Protein AF-A0A6L7ACV5-F1 (afdb_monomer)

Structure (mmCIF, N/CA/C/O backbone):
data_AF-A0A6L7ACV5-F1
#
_entry.id   AF-A0A6L7ACV5-F1
#
loop_
_atom_site.group_PDB
_atom_site.id
_atom_site.type_symbol
_atom_site.label_atom_id
_atom_site.label_alt_id
_atom_site.label_comp_id
_atom_site.label_asym_id
_atom_site.label_entity_id
_atom_site.label_seq_id
_atom_site.pdbx_PDB_ins_code
_atom_site.Cartn_x
_atom_site.Cartn_y
_atom_site.Cartn_z
_atom_site.occupancy
_atom_site.B_iso_or_equiv
_atom_site.auth_seq_id
_atom_site.auth_comp_id
_atom_site.auth_asym_id
_atom_site.auth_atom_id
_atom_site.pdbx_PDB_model_num
ATOM 1 N N . MET A 1 1 ? -15.910 -0.019 11.437 1.00 68.94 1 MET A N 1
ATOM 2 C CA . MET A 1 1 ? -14.484 -0.277 11.162 1.00 68.94 1 MET A CA 1
ATOM 3 C C . MET A 1 1 ? -14.418 -0.676 9.702 1.00 68.94 1 MET A C 1
ATOM 5 O O . MET A 1 1 ? -15.121 -1.611 9.346 1.00 68.94 1 MET A O 1
ATOM 9 N N . ALA A 1 2 ? -13.754 0.114 8.860 1.00 88.88 2 ALA A N 1
ATOM 10 C CA . ALA A 1 2 ? -13.704 -0.134 7.420 1.00 88.88 2 ALA A CA 1
ATOM 11 C C . ALA A 1 2 ? -12.480 -0.993 7.070 1.00 88.88 2 ALA A C 1
ATOM 13 O O . ALA A 1 2 ? -11.473 -0.951 7.784 1.00 88.88 2 ALA A O 1
ATOM 14 N N . TYR A 1 3 ? -12.595 -1.765 5.994 1.00 91.44 3 TYR A N 1
ATOM 15 C CA . TYR A 1 3 ? -11.505 -2.528 5.399 1.00 91.44 3 TYR A CA 1
ATOM 16 C C . TYR A 1 3 ? -11.257 -1.980 3.992 1.00 91.44 3 TYR A C 1
ATOM 18 O O . TYR A 1 3 ? -12.205 -1.832 3.222 1.00 91.44 3 TYR A O 1
ATOM 26 N N . LEU A 1 4 ? -10.016 -1.594 3.702 1.00 92.94 4 LEU A N 1
ATOM 27 C CA . LEU A 1 4 ? -9.608 -0.975 2.447 1.00 92.94 4 LEU A CA 1
ATOM 28 C C . LEU A 1 4 ? -8.719 -1.940 1.664 1.00 92.94 4 LEU A C 1
ATOM 30 O O . LEU A 1 4 ? -7.694 -2.389 2.163 1.00 92.94 4 LEU A O 1
ATOM 34 N N . VAL A 1 5 ? -9.055 -2.177 0.404 1.00 95.12 5 VAL A N 1
ATOM 35 C CA . VAL A 1 5 ? -8.137 -2.804 -0.550 1.00 95.12 5 VAL A CA 1
ATOM 36 C C . VAL A 1 5 ? -7.591 -1.755 -1.505 1.00 95.12 5 VAL A C 1
ATOM 38 O O . VAL A 1 5 ? -8.316 -0.858 -1.941 1.00 95.12 5 VAL A O 1
ATOM 41 N N . ALA A 1 6 ? -6.299 -1.835 -1.813 1.00 95.31 6 ALA A N 1
ATOM 42 C CA . ALA A 1 6 ? -5.646 -0.906 -2.724 1.00 95.31 6 ALA A CA 1
ATOM 43 C C . ALA A 1 6 ? -4.638 -1.617 -3.627 1.00 95.31 6 ALA A C 1
ATOM 45 O O . ALA A 1 6 ? -4.003 -2.589 -3.233 1.00 95.31 6 ALA A O 1
ATOM 46 N N . VAL A 1 7 ? -4.451 -1.075 -4.829 1.00 95.25 7 VAL A N 1
ATOM 47 C CA . VAL A 1 7 ? -3.366 -1.465 -5.734 1.00 95.25 7 VAL A CA 1
ATOM 48 C C . VAL A 1 7 ? -2.525 -0.229 -6.009 1.00 95.25 7 VAL A C 1
ATOM 50 O O . VAL A 1 7 ? -3.054 0.795 -6.449 1.00 95.25 7 VAL A O 1
ATOM 53 N N . THR A 1 8 ? -1.220 -0.300 -5.763 1.00 95.06 8 THR A N 1
ATOM 54 C CA . THR A 1 8 ? -0.288 0.758 -6.160 1.00 95.06 8 THR A CA 1
ATOM 55 C C . THR A 1 8 ? 0.524 0.297 -7.358 1.00 95.06 8 THR A C 1
ATOM 57 O O . THR A 1 8 ? 1.074 -0.800 -7.375 1.00 95.06 8 THR A O 1
ATOM 60 N N . ALA A 1 9 ? 0.595 1.137 -8.392 1.00 94.81 9 ALA A N 1
ATOM 61 C CA . 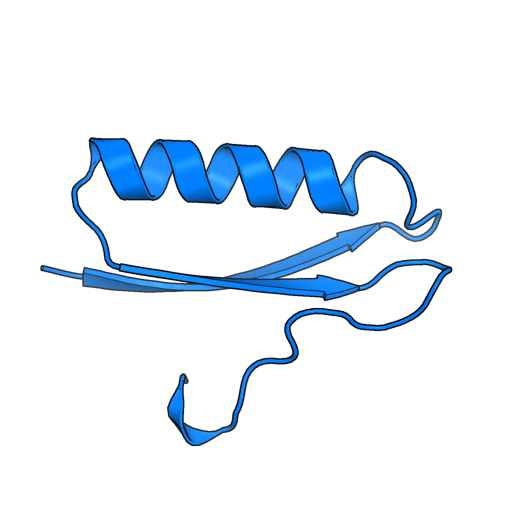ALA A 1 9 ? 1.304 0.811 -9.621 1.00 94.81 9 ALA A CA 1
ATOM 62 C C . ALA A 1 9 ? 1.997 2.043 -10.203 1.00 94.81 9 ALA A C 1
ATOM 64 O O . ALA A 1 9 ? 1.400 3.108 -10.356 1.00 94.81 9 ALA A O 1
ATOM 65 N N . CYS A 1 10 ? 3.270 1.895 -10.555 1.00 93.25 10 CYS A N 1
ATOM 66 C CA . CYS A 1 10 ? 4.039 2.904 -11.271 1.00 93.25 10 CYS A CA 1
ATOM 67 C C . CYS A 1 10 ? 4.788 2.212 -12.405 1.00 93.25 10 CYS A C 1
ATOM 69 O O . CYS A 1 10 ? 5.392 1.170 -12.184 1.00 93.25 10 CYS A O 1
ATOM 71 N N . VAL A 1 11 ? 4.802 2.804 -13.601 1.00 85.75 11 VAL A N 1
ATOM 72 C CA . VAL A 1 11 ? 5.438 2.214 -14.795 1.00 85.75 11 VAL A CA 1
ATOM 73 C C . VAL A 1 11 ? 6.925 1.896 -14.604 1.00 85.75 11 VAL A C 1
ATOM 75 O O . VAL A 1 11 ? 7.414 0.909 -15.137 1.00 85.75 11 VAL A O 1
ATOM 78 N N . SER A 1 12 ? 7.643 2.699 -13.812 1.00 85.06 12 SER A N 1
ATOM 79 C CA . SER A 1 12 ? 9.031 2.414 -13.419 1.00 85.06 12 SER A CA 1
ATOM 80 C C . SER A 1 12 ? 9.115 1.392 -12.286 1.00 85.06 12 SER A C 1
ATOM 82 O O . SER A 1 12 ? 10.113 0.696 -12.159 1.00 85.06 12 SER A O 1
ATOM 84 N N . GLY A 1 13 ? 8.079 1.338 -11.445 1.00 76.56 13 GLY A N 1
ATOM 85 C CA . GLY A 1 13 ? 7.826 0.248 -10.512 1.00 76.56 13 GLY A CA 1
ATOM 86 C C . GLY A 1 13 ? 8.881 -0.002 -9.441 1.00 76.56 13 GLY A C 1
ATOM 87 O O . GLY A 1 13 ? 9.050 -1.145 -9.040 1.00 76.56 13 GLY A O 1
ATOM 88 N N . VAL A 1 14 ? 9.598 1.044 -9.018 1.00 78.50 14 VAL A N 1
ATOM 89 C CA . VAL A 1 14 ? 10.707 0.940 -8.051 1.00 78.50 14 VAL A CA 1
ATOM 90 C C . VAL A 1 14 ? 10.582 1.863 -6.841 1.00 78.50 14 VAL A C 1
ATOM 92 O O . VAL A 1 14 ? 10.942 1.457 -5.750 1.00 78.50 14 VAL A O 1
ATOM 95 N N . ALA A 1 15 ? 10.080 3.093 -6.993 1.00 89.44 15 ALA A N 1
ATOM 96 C CA . ALA A 1 15 ? 10.008 4.056 -5.884 1.00 89.44 15 ALA A CA 1
ATOM 97 C C . ALA A 1 15 ? 8.560 4.416 -5.536 1.00 89.44 15 ALA A C 1
ATOM 99 O O . ALA A 1 15 ? 8.089 4.138 -4.436 1.00 89.44 15 ALA A O 1
ATOM 100 N N . HIS A 1 16 ? 7.818 4.981 -6.493 1.00 93.88 16 HIS A N 1
ATOM 101 C CA . HIS A 1 16 ? 6.465 5.477 -6.228 1.00 93.88 16 HIS A CA 1
ATOM 102 C C . HIS A 1 16 ? 5.464 4.378 -5.847 1.00 93.88 16 HIS A C 1
ATOM 104 O O . HI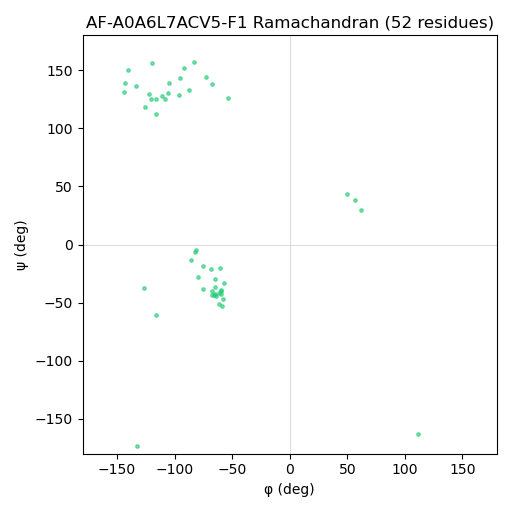S A 1 16 ? 4.554 4.658 -5.074 1.00 93.88 16 HIS A O 1
ATOM 110 N N . THR A 1 17 ? 5.645 3.142 -6.331 1.00 93.19 17 THR A N 1
ATOM 111 C CA . THR A 1 17 ? 4.801 1.994 -5.957 1.00 93.19 17 THR A CA 1
ATOM 112 C C . THR A 1 17 ? 4.845 1.746 -4.445 1.00 93.19 17 THR A C 1
ATOM 114 O O . THR A 1 17 ? 3.802 1.753 -3.788 1.00 93.19 17 THR A O 1
ATOM 117 N N . TYR A 1 18 ? 6.046 1.613 -3.875 1.00 92.44 18 TYR A N 1
ATOM 118 C CA . TYR A 1 18 ? 6.220 1.347 -2.445 1.00 92.44 18 TYR A CA 1
ATOM 119 C C . TYR A 1 18 ? 5.957 2.589 -1.588 1.00 92.44 18 TYR A C 1
ATOM 121 O O . TYR A 1 18 ? 5.308 2.483 -0.554 1.00 92.44 18 TYR A O 1
ATOM 129 N N . MET A 1 19 ? 6.365 3.783 -2.043 1.00 94.69 19 MET A N 1
ATOM 130 C CA . MET A 1 19 ? 6.067 5.035 -1.330 1.00 94.69 19 MET A CA 1
ATOM 131 C C . MET A 1 19 ? 4.558 5.272 -1.185 1.00 94.69 19 MET A C 1
ATOM 133 O O . MET A 1 19 ? 4.100 5.746 -0.145 1.00 94.69 19 MET A O 1
ATOM 137 N N . ALA A 1 20 ? 3.778 4.965 -2.226 1.00 95.44 20 ALA A N 1
ATOM 138 C CA . ALA A 1 20 ? 2.326 5.072 -2.170 1.00 95.44 20 ALA A CA 1
ATOM 139 C C . ALA A 1 20 ? 1.725 4.042 -1.201 1.00 95.44 20 ALA A C 1
ATOM 141 O O . ALA A 1 20 ? 0.871 4.415 -0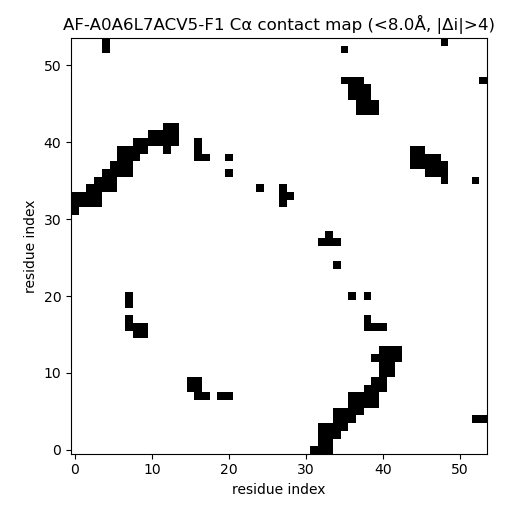.397 1.00 95.44 20 ALA A O 1
ATOM 142 N N . ALA A 1 21 ? 2.199 2.791 -1.242 1.00 94.62 21 ALA A N 1
ATOM 143 C CA . ALA A 1 21 ? 1.727 1.717 -0.368 1.00 94.62 21 ALA A CA 1
ATOM 144 C C . ALA A 1 21 ? 1.989 2.041 1.111 1.00 94.62 21 ALA A C 1
ATOM 146 O O . ALA A 1 21 ? 1.057 2.086 1.909 1.00 94.62 21 ALA A O 1
ATOM 147 N N . GLU A 1 22 ? 3.225 2.411 1.457 1.00 95.06 22 GLU A N 1
ATOM 148 C CA . GLU A 1 22 ? 3.609 2.768 2.828 1.00 95.06 22 GLU A CA 1
ATOM 149 C C . GLU A 1 22 ? 2.789 3.955 3.364 1.00 95.06 22 GLU A C 1
ATOM 151 O O . GLU A 1 22 ? 2.383 3.992 4.530 1.00 95.06 22 GLU A O 1
ATOM 156 N N . ARG A 1 23 ? 2.514 4.954 2.514 1.00 96.81 23 ARG A N 1
ATOM 157 C CA . ARG A 1 23 ? 1.700 6.108 2.910 1.00 96.81 23 ARG A CA 1
ATOM 158 C C . ARG A 1 23 ? 0.245 5.718 3.173 1.00 96.81 23 ARG A C 1
ATOM 160 O O . ARG A 1 23 ? -0.342 6.232 4.123 1.00 96.81 23 ARG A O 1
ATOM 167 N N . LEU A 1 24 ? -0.326 4.835 2.355 1.00 95.81 24 LEU A N 1
ATOM 168 C CA . LEU A 1 24 ? -1.676 4.300 2.544 1.00 95.81 24 LEU A CA 1
ATOM 169 C C . LEU A 1 24 ? -1.782 3.482 3.834 1.00 95.81 24 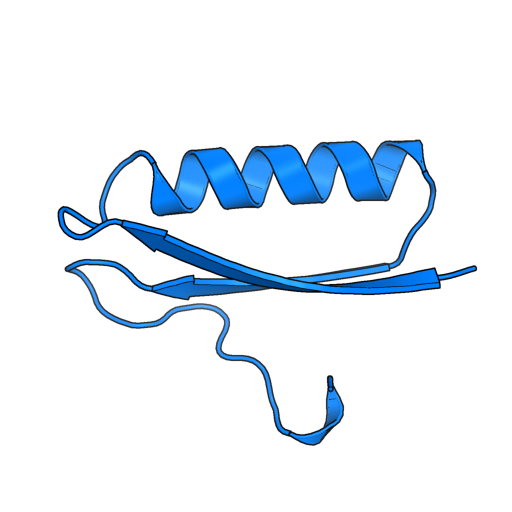LEU A C 1
ATOM 171 O O . LEU A 1 24 ? -2.721 3.702 4.598 1.00 95.81 24 LEU A O 1
ATOM 175 N N . GLU A 1 25 ? -0.804 2.623 4.126 1.00 95.31 25 GLU A N 1
ATOM 176 C CA . GLU A 1 25 ? -0.761 1.860 5.381 1.00 95.31 25 GLU A CA 1
ATOM 177 C C . GLU A 1 25 ? -0.751 2.779 6.601 1.00 95.31 25 GLU A C 1
ATOM 179 O O . GLU A 1 25 ? -1.552 2.603 7.520 1.00 95.31 25 GLU A O 1
ATOM 184 N N . LYS A 1 26 ? 0.099 3.813 6.591 1.00 96.62 26 LYS A N 1
ATOM 185 C CA . LYS A 1 26 ? 0.168 4.800 7.678 1.00 96.62 26 LYS A CA 1
ATOM 186 C C . LYS A 1 26 ? -1.159 5.527 7.884 1.00 96.62 26 LYS A C 1
ATOM 188 O O . LYS A 1 26 ? -1.576 5.717 9.023 1.00 96.62 26 LYS A O 1
ATOM 193 N N . LEU A 1 27 ? -1.838 5.922 6.807 1.00 96.00 27 LEU A N 1
ATOM 194 C CA . LEU A 1 27 ? -3.150 6.569 6.902 1.00 96.00 27 LEU A CA 1
ATOM 195 C C . LEU A 1 27 ? -4.209 5.617 7.468 1.00 96.00 27 LEU A C 1
ATOM 197 O O . LEU A 1 27 ? -4.951 6.001 8.368 1.00 96.00 27 LEU A O 1
ATOM 201 N N . CYS A 1 28 ? -4.236 4.365 7.012 1.00 95.12 28 CYS A N 1
ATOM 202 C CA . CYS A 1 28 ? -5.178 3.371 7.524 1.00 95.12 28 CYS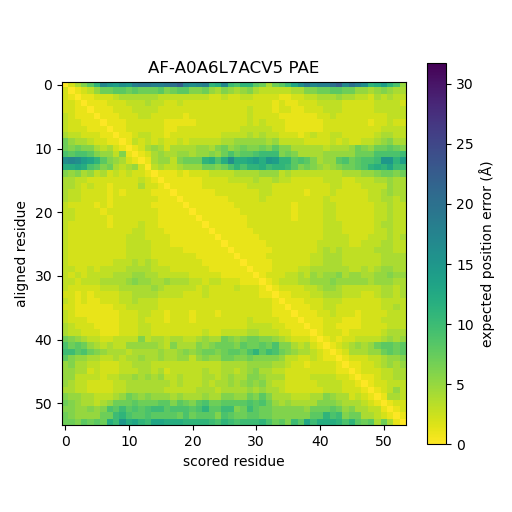 A CA 1
ATOM 203 C C . CYS A 1 28 ? -4.924 3.054 9.002 1.00 95.12 28 CYS A C 1
ATOM 205 O O . CYS A 1 28 ? -5.876 2.926 9.768 1.00 95.12 28 CYS A O 1
ATOM 207 N N . GLN A 1 29 ? -3.661 3.016 9.439 1.00 93.94 29 GLN A N 1
ATOM 208 C CA . GLN A 1 29 ? -3.314 2.873 10.856 1.00 93.94 29 GLN A CA 1
ATOM 209 C C . GLN A 1 29 ? -3.835 4.042 11.706 1.00 93.94 29 GLN A C 1
ATOM 211 O O . GLN A 1 29 ? -4.367 3.810 12.793 1.00 93.94 29 GLN A O 1
ATOM 216 N N . LEU A 1 30 ? -3.727 5.284 11.216 1.00 95.81 30 LEU A N 1
ATOM 217 C CA . LEU A 1 30 ? -4.245 6.472 11.910 1.00 95.81 30 LEU A CA 1
ATOM 218 C C . LEU A 1 30 ? -5.776 6.442 12.031 1.00 95.81 30 LEU A C 1
ATOM 220 O O . LEU A 1 30 ? -6.317 6.722 13.100 1.00 95.81 30 LEU A O 1
ATOM 224 N N . GLU A 1 31 ? -6.459 6.038 10.961 1.00 94.12 31 GLU A N 1
ATOM 225 C CA . GLU A 1 31 ? -7.923 5.930 10.896 1.00 94.12 31 GLU A CA 1
ATOM 226 C C . GLU A 1 31 ? -8.469 4.631 11.527 1.00 94.12 31 GLU A C 1
ATOM 228 O O . GLU A 1 31 ? -9.683 4.448 11.652 1.00 94.12 31 GLU A O 1
ATOM 233 N N . LYS A 1 32 ? -7.582 3.724 11.967 1.00 94.25 32 LYS A N 1
ATOM 234 C CA . LYS A 1 32 ? -7.902 2.383 12.497 1.00 94.25 32 LYS A CA 1
ATOM 235 C C . LYS A 1 32 ? -8.704 1.528 11.508 1.00 94.25 32 LYS A C 1
ATOM 237 O O . LYS A 1 32 ? -9.633 0.813 11.895 1.00 94.25 32 LYS A O 1
ATOM 242 N N . TRP A 1 33 ? -8.368 1.628 10.2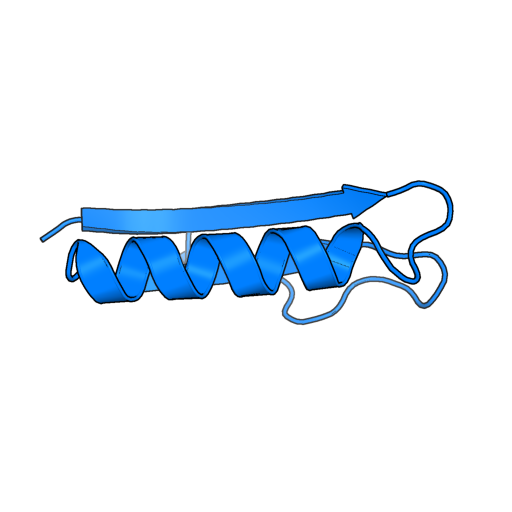26 1.00 95.25 33 TRP A N 1
ATOM 243 C CA . TRP A 1 33 ? -8.918 0.799 9.157 1.00 95.25 33 TRP A CA 1
ATOM 244 C C . TRP A 1 33 ? -7.990 -0.382 8.895 1.00 95.25 33 TRP A C 1
ATOM 246 O O . TRP A 1 33 ? -6.768 -0.252 8.972 1.00 95.25 33 TRP A O 1
ATOM 256 N N . GLY A 1 34 ? -8.572 -1.541 8.595 1.00 93.56 34 GLY A N 1
ATOM 257 C CA . GLY A 1 34 ? -7.794 -2.642 8.032 1.00 93.56 34 GLY A CA 1
ATOM 258 C C . GLY A 1 34 ? -7.445 -2.313 6.585 1.00 93.56 34 GLY A C 1
ATOM 259 O O . GLY A 1 34 ? -8.252 -1.683 5.901 1.00 93.56 34 GLY A O 1
ATOM 260 N N . VAL A 1 35 ? -6.256 -2.699 6.126 1.00 94.69 35 VAL A N 1
ATOM 261 C CA . VAL A 1 35 ? -5.841 -2.456 4.744 1.00 94.69 35 VAL A CA 1
ATOM 262 C C . VAL A 1 35 ? -5.030 -3.620 4.189 1.00 94.69 35 VAL A C 1
ATOM 264 O O . VAL A 1 35 ? -4.171 -4.147 4.894 1.00 94.69 35 VAL A O 1
ATOM 267 N N . SER A 1 36 ? -5.289 -3.979 2.932 1.00 94.62 36 SER A N 1
ATOM 268 C CA . SER A 1 36 ? -4.433 -4.849 2.119 1.00 94.62 36 SER A CA 1
ATOM 269 C C . SER A 1 36 ? -4.033 -4.114 0.846 1.00 94.62 36 SER A C 1
ATOM 271 O O . SER A 1 36 ? -4.880 -3.533 0.163 1.00 94.62 36 SER A O 1
ATOM 273 N N . ILE A 1 37 ? -2.734 -4.100 0.541 1.00 95.19 37 ILE A N 1
ATOM 274 C CA . ILE A 1 37 ? -2.185 -3.350 -0.590 1.00 95.19 37 ILE A CA 1
ATOM 275 C C . ILE A 1 37 ? -1.378 -4.279 -1.488 1.00 95.19 37 ILE A C 1
ATOM 277 O O . ILE A 1 37 ? -0.349 -4.805 -1.068 1.00 95.19 37 ILE A O 1
ATOM 281 N N . GLU A 1 38 ? -1.809 -4.406 -2.738 1.00 95.12 38 GLU A N 1
ATOM 282 C CA . GLU A 1 38 ? -1.037 -5.049 -3.798 1.00 95.12 38 GLU A CA 1
ATOM 283 C C . GLU A 1 38 ? -0.122 -4.026 -4.472 1.00 95.12 38 GLU A C 1
ATOM 285 O O . GLU A 1 38 ? -0.547 -2.931 -4.853 1.00 95.12 38 GLU A O 1
ATOM 290 N N . THR A 1 39 ? 1.143 -4.384 -4.656 1.00 94.12 39 THR A N 1
ATOM 291 C CA . THR A 1 39 ? 2.133 -3.539 -5.325 1.00 94.12 39 THR A CA 1
ATOM 292 C C . THR A 1 39 ? 2.460 -4.122 -6.694 1.00 94.12 39 THR A C 1
ATOM 294 O O . THR A 1 39 ? 2.858 -5.275 -6.824 1.00 94.12 39 THR A O 1
ATOM 297 N N . GLN A 1 40 ? 2.308 -3.318 -7.746 1.00 93.62 40 GLN A N 1
ATOM 298 C CA . GLN A 1 40 ? 2.638 -3.701 -9.119 1.00 93.62 40 GLN A CA 1
ATOM 299 C C . GLN A 1 40 ? 3.770 -2.814 -9.644 1.00 93.62 40 GLN A C 1
ATOM 301 O O . GLN A 1 40 ? 3.624 -1.599 -9.828 1.00 93.62 40 GLN A O 1
ATOM 306 N N . GLY A 1 41 ? 4.935 -3.417 -9.859 1.00 88.62 41 GLY A N 1
ATOM 307 C CA . GLY A 1 41 ? 6.133 -2.726 -10.314 1.00 88.62 41 GLY A CA 1
ATOM 308 C C . GLY A 1 41 ? 6.843 -3.432 -11.464 1.00 88.62 41 GLY A C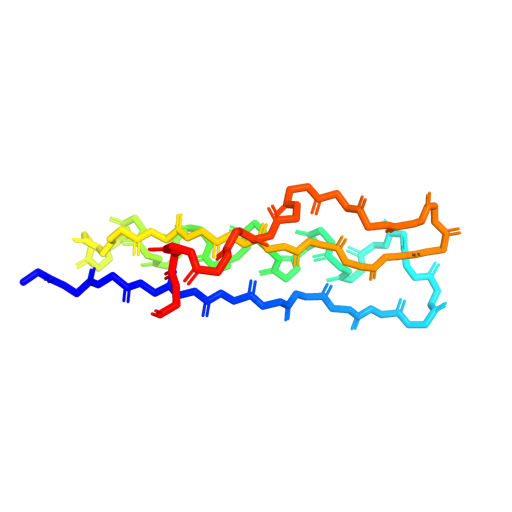 1
ATOM 309 O O . GLY A 1 41 ? 6.373 -4.427 -12.010 1.00 88.62 41 GLY A O 1
ATOM 310 N N . ALA A 1 42 ? 8.021 -2.922 -11.822 1.00 84.75 42 ALA A N 1
ATOM 311 C CA . ALA A 1 42 ? 8.862 -3.490 -12.872 1.00 84.75 42 ALA A CA 1
ATOM 312 C C . ALA A 1 42 ? 9.436 -4.857 -12.463 1.00 84.75 42 ALA A C 1
ATOM 314 O O . ALA A 1 42 ? 9.808 -5.654 -13.319 1.00 84.75 42 ALA A O 1
ATOM 315 N N . LEU A 1 43 ? 9.480 -5.125 -11.155 1.00 83.50 43 LEU A N 1
ATOM 316 C CA . LEU A 1 43 ? 9.862 -6.407 -10.564 1.00 83.50 43 LEU A CA 1
ATOM 317 C C . LEU A 1 43 ? 8.706 -7.424 -10.542 1.00 83.50 43 LEU A C 1
ATOM 319 O O . LEU A 1 43 ? 8.931 -8.586 -10.215 1.00 83.50 43 LEU A O 1
ATOM 323 N N . GLY A 1 44 ? 7.493 -7.012 -10.929 1.00 88.00 44 GLY A N 1
ATOM 324 C CA . GLY A 1 44 ? 6.288 -7.835 -10.913 1.00 88.00 44 GLY A CA 1
ATOM 325 C C . GLY A 1 44 ? 5.269 -7.382 -9.868 1.00 88.00 44 GLY A C 1
ATOM 326 O O . GLY A 1 44 ? 5.304 -6.245 -9.393 1.00 88.00 44 GLY A O 1
ATOM 327 N N . THR A 1 45 ? 4.333 -8.279 -9.558 1.00 92.12 45 THR A N 1
ATOM 328 C CA . THR A 1 45 ? 3.297 -8.078 -8.539 1.00 92.12 45 THR A CA 1
ATOM 329 C C . THR A 1 45 ? 3.736 -8.698 -7.217 1.00 92.12 45 THR A C 1
ATOM 331 O O . THR A 1 45 ? 4.063 -9.884 -7.179 1.00 92.12 45 THR A O 1
ATOM 334 N N . GLU A 1 46 ? 3.673 -7.933 -6.133 1.00 90.25 46 GLU A N 1
ATOM 335 C CA . GLU A 1 46 ? 3.873 -8.414 -4.765 1.00 90.25 46 GLU A CA 1
ATOM 336 C C . GLU A 1 46 ? 2.605 -8.165 -3.937 1.00 90.25 46 GLU A C 1
ATOM 338 O O . GLU A 1 46 ? 1.795 -7.297 -4.269 1.00 90.25 46 GLU A O 1
ATOM 343 N N . ASN A 1 47 ? 2.418 -8.945 -2.866 1.00 89.62 47 ASN A N 1
ATOM 344 C CA . ASN A 1 47 ? 1.229 -8.886 -2.001 1.00 89.62 47 ASN A CA 1
ATOM 345 C C . ASN A 1 47 ? -0.085 -8.937 -2.791 1.00 89.62 47 ASN A C 1
ATOM 347 O O . ASN A 1 47 ? -1.010 -8.169 -2.541 1.00 89.62 47 ASN A O 1
ATOM 351 N N . ARG A 1 48 ? -0.124 -9.834 -3.782 1.00 91.69 48 ARG A N 1
ATOM 352 C CA . ARG A 1 48 ? -1.277 -10.010 -4.659 1.00 91.69 48 ARG A CA 1
ATOM 353 C C . ARG A 1 48 ? -2.538 -10.245 -3.830 1.00 91.69 48 ARG A C 1
ATOM 355 O O . ARG A 1 48 ? -2.555 -11.167 -3.016 1.00 91.69 48 ARG A O 1
ATOM 362 N N . LEU A 1 49 ? -3.563 -9.439 -4.075 1.00 93.25 49 LEU A N 1
ATOM 363 C CA . LEU A 1 49 ? -4.865 -9.576 -3.434 1.00 93.25 49 LEU A CA 1
ATOM 364 C C . LEU A 1 49 ? -5.535 -10.865 -3.913 1.00 93.25 49 LEU A C 1
ATOM 366 O O . LEU A 1 49 ? -5.475 -11.210 -5.101 1.00 93.25 49 LEU A O 1
ATOM 370 N N . ALA A 1 50 ? -6.159 -11.583 -2.985 1.00 90.50 50 ALA A N 1
ATOM 371 C CA . ALA A 1 50 ? -7.032 -12.694 -3.320 1.00 90.50 50 ALA A CA 1
ATOM 372 C C . ALA A 1 50 ? -8.430 -12.168 -3.669 1.00 90.50 50 ALA A C 1
ATOM 374 O O . ALA A 1 50 ? -8.847 -11.110 -3.202 1.00 90.50 50 ALA A O 1
ATOM 375 N N . ASP A 1 51 ? -9.193 -12.947 -4.436 1.00 88.56 51 ASP A N 1
ATOM 376 C CA . ASP A 1 51 ? -10.601 -12.630 -4.726 1.00 88.56 51 ASP A CA 1
ATOM 377 C C . ASP A 1 51 ? -11.453 -12.568 -3.440 1.00 88.56 51 ASP A C 1
ATOM 379 O O . ASP A 1 51 ? -12.522 -11.971 -3.421 1.00 88.56 51 ASP A O 1
ATOM 383 N N . GLU A 1 52 ? -10.963 -13.181 -2.361 1.00 84.25 52 GLU A N 1
ATOM 384 C CA . GLU A 1 52 ? -11.562 -13.199 -1.024 1.00 84.25 52 GLU A CA 1
ATOM 385 C C . GLU A 1 52 ? -11.377 -11.875 -0.259 1.00 84.25 52 GLU A C 1
ATOM 387 O O . GLU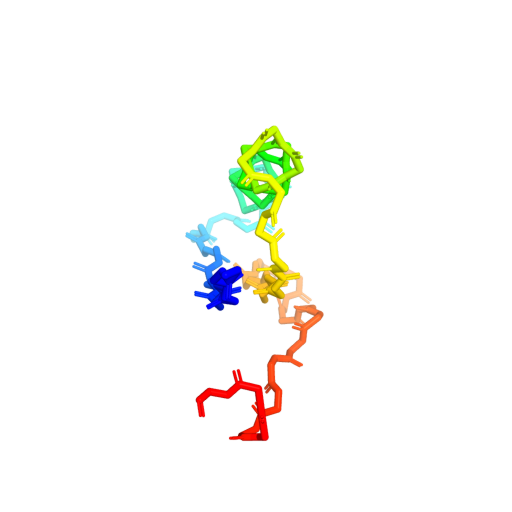 A 1 52 ? -12.109 -11.624 0.699 1.00 84.25 52 GLU A O 1
ATOM 392 N N . ASP A 1 53 ? -10.420 -11.034 -0.671 1.00 74.62 53 ASP A N 1
ATOM 393 C CA . ASP A 1 53 ? -10.117 -9.748 -0.031 1.00 74.62 53 ASP A CA 1
ATOM 394 C C . ASP A 1 53 ? -11.000 -8.592 -0.556 1.00 74.62 53 ASP A C 1
ATOM 396 O O . ASP A 1 53 ? -11.002 -7.512 0.044 1.00 74.62 53 ASP A O 1
ATOM 400 N N . ILE A 1 54 ? -11.719 -8.794 -1.673 1.00 73.56 54 ILE A N 1
ATOM 401 C CA . ILE A 1 54 ? -12.440 -7.761 -2.451 1.00 73.56 54 ILE A CA 1
ATOM 402 C C . ILE A 1 54 ? -13.939 -7.719 -2.129 1.00 73.56 54 ILE A C 1
ATOM 404 O O . ILE A 1 54 ? -14.599 -8.782 -2.140 1.00 73.56 54 ILE A O 1
#

Organism: Escherichia coli (NCBI:txid562)

Mean predicted aligned error: 3.54 Å

Radius of gyration: 11.3 Å; Cα contacts (8 Å, |Δi|>4): 81; chains: 1; bounding box: 25×20×27 Å

Solvent-accessible surface area (backbone atoms only — not comparable to full-atom values): 3178 Å² total; per-residue (Å²): 128,56,74,46,74,47,77,30,68,32,91,76,24,73,56,65,15,57,56,50,45,57,52,50,52,54,51,28,59,74,72,61,31,51,73,51,61,22,35,38,29,68,88,44,75,42,65,73,77,53,83,87,73,109

Foldseek 3Di:
DAEEEEEFEDAQQDPRQVVVVVVVVVVCVVVVYHYQYWGQGPVGIDSDDDP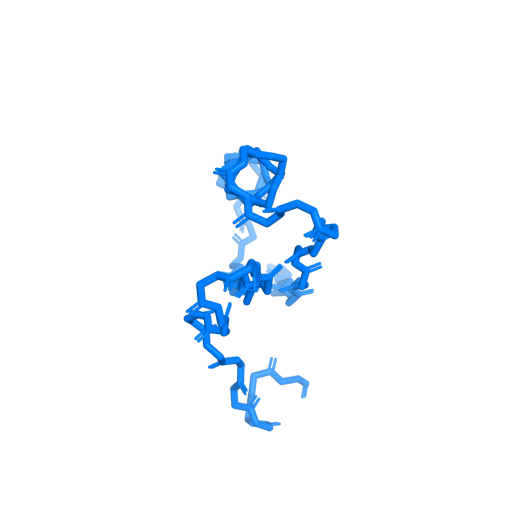VSD

InterPro domains:
  IPR003353 Phosphotransferase system, fructose-specific IIB subunit [cd05569] (4-54)
  IPR003501 Phosphotransferase system, EIIB component, type 2/3 [PF02302] (5-52)
  IPR013011 Phosphotransferase system, EIIB component, type 2 [PS51099] (4-54)
  IPR036095 PTS system IIB component-like superfamily [SSF52794] (4-54)
  IPR050864 Bacterial PTS System Sugar Transport Components [PTHR30505] (3-54)

pLDDT: mean 90.91, std 6.29, range [68.94, 96.81]

Nearest PDB structures (foldseek):
  4tn5-assembly1_B  TM=9.969E-01  e=2.256E-08  Escherichia coli K-12
  2r48-assembly1_A  TM=9.770E-01  e=7.709E-05  Bacillus subtilis subsp. subtilis str. 168
  5dle-assembly1_D  TM=9.717E-01  e=1.992E-04  Borreliella burgdorferi B31
  5lbt-assembly1_B  TM=6.005E-01  e=2.014E+00  Homo sapiens
  4rkr-assembly2_C  TM=5.405E-01  e=3.026E+00  Arthrobacter sp. FB24

Sequence (54 aa):
MAYLVAVTACVSGVAHTYMAAERLEKLCQLEKWGVSIETQGALGTENRLADEDI

Secondary structure (DSSP, 8-state):
--EEEEEEE-TT-SSHHHHHHHHHHHHHHHHT-EEEEEEEETTEEESPPPGGG-